Protein AF-A0A2C9KYF1-F1 (afdb_monomer)

Foldseek 3Di:
DVVVVVVLVVLVVVLVVLVVVLVVCVVVVVLVVSLVSLVVSLVSLVVCCVVPQQWDFDPDPPDPDRDIDGDPVSVVSVVVSVVSVVVSVVSVVVVCVVCVPPDDPDDDDPVVVVVVVVVVVVVVVVVVVD

pLDDT: mean 70.87, std 11.98, range [50.5, 87.69]

Radius of gyration: 28.46 Å; Cα contacts (8 Å, |Δi|>4): 69; chains: 1; bounding box: 78×22×81 Å

Secondary structure (DSSP, 8-state):
-HHHHHHHHHHHHHHHHHHHHHHHHHHTT-HHHHHHHHHHHHHHHHHHHHH---EEE-TT--SS---EEEPHHHHHHHHHHHHHHHHHHHHHHHHHHH--TTSPPPPPPHHHHHHHHHHHHHHHHHHH--

Structure (mmCIF, N/CA/C/O backbone):
data_AF-A0A2C9KYF1-F1
#
_entry.id   AF-A0A2C9KYF1-F1
#
loop_
_atom_site.group_PDB
_atom_site.id
_atom_site.type_symbol
_atom_site.label_atom_id
_atom_site.label_alt_id
_atom_site.label_comp_id
_atom_site.label_asym_id
_atom_site.label_entity_id
_atom_site.label_seq_id
_atom_site.pdbx_PDB_ins_code
_atom_site.Cartn_x
_atom_site.Cartn_y
_atom_site.Cartn_z
_atom_site.occupancy
_atom_site.B_iso_or_equiv
_atom_site.auth_seq_id
_atom_site.auth_comp_id
_atom_site.auth_asym_id
_atom_site.auth_atom_id
_atom_site.pdbx_PDB_model_num
ATOM 1 N N . MET A 1 1 ? 18.402 6.434 -19.091 1.00 60.03 1 MET A N 1
ATOM 2 C CA . MET A 1 1 ? 17.973 5.127 -18.537 1.00 60.03 1 MET A CA 1
ATOM 3 C C . MET A 1 1 ? 18.334 4.954 -17.061 1.00 60.03 1 MET A C 1
ATOM 5 O O . MET A 1 1 ? 17.435 4.657 -16.291 1.00 60.03 1 MET A O 1
ATOM 9 N N . GLN A 1 2 ? 19.579 5.200 -16.627 1.00 70.62 2 GLN A N 1
ATOM 10 C CA . GLN A 1 2 ? 19.991 4.986 -15.223 1.00 70.62 2 GLN A CA 1
ATOM 11 C C . GLN A 1 2 ? 19.178 5.783 -14.180 1.00 70.62 2 GLN A C 1
ATOM 13 O O . GLN A 1 2 ? 18.766 5.212 -13.177 1.00 70.62 2 GLN A O 1
ATOM 18 N N . ALA A 1 3 ? 18.862 7.058 -14.440 1.00 72.19 3 ALA A N 1
ATOM 19 C CA . ALA A 1 3 ? 18.068 7.881 -13.516 1.00 72.19 3 ALA A CA 1
ATOM 20 C C . ALA A 1 3 ? 16.662 7.310 -13.230 1.00 72.19 3 ALA A C 1
ATOM 22 O O . ALA A 1 3 ? 16.171 7.405 -12.109 1.00 72.19 3 ALA A O 1
ATOM 23 N N . LEU A 1 4 ? 16.037 6.669 -14.225 1.00 70.94 4 LEU A N 1
ATOM 24 C CA . LEU A 1 4 ? 14.700 6.083 -14.096 1.00 70.94 4 LEU A CA 1
ATOM 25 C C . LEU A 1 4 ? 14.722 4.803 -13.247 1.00 70.94 4 LEU A C 1
ATOM 27 O O . LEU A 1 4 ? 13.857 4.607 -12.398 1.00 70.94 4 LEU A O 1
ATOM 31 N N . VAL A 1 5 ? 15.755 3.975 -13.421 1.00 75.81 5 VAL A N 1
ATOM 32 C CA . VAL A 1 5 ? 15.964 2.757 -12.621 1.00 75.81 5 VAL A CA 1
ATOM 33 C C . VAL A 1 5 ? 16.233 3.103 -11.154 1.00 75.81 5 VAL A C 1
ATOM 35 O O . VAL A 1 5 ? 15.667 2.477 -10.261 1.00 75.81 5 VAL A O 1
ATOM 38 N N . ILE A 1 6 ? 17.045 4.135 -10.898 1.00 80.19 6 ILE A N 1
ATOM 39 C CA . ILE A 1 6 ? 17.339 4.605 -9.537 1.00 80.19 6 ILE A CA 1
ATOM 40 C C . ILE A 1 6 ? 16.068 5.138 -8.866 1.00 80.19 6 ILE A C 1
ATOM 42 O O . ILE A 1 6 ? 15.787 4.764 -7.731 1.00 80.19 6 ILE A O 1
ATOM 46 N N . ALA A 1 7 ? 15.270 5.954 -9.562 1.00 76.12 7 ALA A N 1
ATOM 47 C CA . ALA A 1 7 ? 14.017 6.479 -9.017 1.00 76.12 7 ALA A CA 1
ATOM 48 C C . ALA A 1 7 ? 13.042 5.357 -8.620 1.00 76.12 7 ALA A C 1
ATOM 50 O O . ALA A 1 7 ? 12.495 5.380 -7.518 1.00 76.12 7 ALA A O 1
ATOM 51 N N . MET A 1 8 ? 12.881 4.341 -9.473 1.00 77.19 8 MET A N 1
ATOM 52 C CA . MET A 1 8 ? 12.042 3.176 -9.178 1.00 77.19 8 MET A CA 1
ATOM 53 C C . MET A 1 8 ? 12.533 2.422 -7.931 1.00 77.19 8 MET A C 1
ATOM 55 O O . MET A 1 8 ? 11.730 2.107 -7.054 1.00 77.19 8 MET A O 1
ATOM 59 N N . LEU A 1 9 ? 13.844 2.185 -7.812 1.00 81.38 9 LEU A N 1
ATOM 60 C CA . LEU A 1 9 ? 14.449 1.535 -6.642 1.00 81.38 9 LEU A CA 1
ATOM 61 C C . LEU A 1 9 ? 14.249 2.335 -5.353 1.00 81.38 9 LEU A C 1
ATOM 63 O O . LEU A 1 9 ? 13.899 1.758 -4.326 1.00 81.38 9 LEU A O 1
ATOM 67 N N . VAL A 1 10 ? 14.440 3.656 -5.405 1.00 86.00 10 VAL A N 1
ATOM 68 C CA . VAL A 1 10 ? 14.252 4.548 -4.253 1.00 86.00 10 VAL A CA 1
ATOM 69 C C . VAL A 1 10 ? 12.800 4.523 -3.783 1.00 86.00 10 VAL A C 1
ATOM 71 O O . VAL A 1 10 ? 12.551 4.361 -2.591 1.00 86.00 10 VAL A O 1
ATOM 74 N N . ILE A 1 11 ? 11.837 4.612 -4.705 1.00 81.25 11 ILE A N 1
ATOM 75 C CA . ILE A 1 11 ? 10.410 4.537 -4.362 1.00 81.25 11 ILE A CA 1
ATOM 76 C C . ILE A 1 11 ? 10.079 3.180 -3.729 1.00 81.25 11 ILE A C 1
ATOM 78 O O . ILE A 1 11 ? 9.348 3.121 -2.740 1.00 81.25 11 ILE A O 1
ATOM 82 N N . LEU A 1 12 ? 10.648 2.093 -4.254 1.00 79.50 12 LEU A N 1
ATOM 83 C CA . LEU A 1 12 ? 10.423 0.744 -3.741 1.00 79.50 12 LEU A CA 1
ATOM 84 C C . LEU A 1 12 ? 11.004 0.570 -2.326 1.00 79.50 12 LEU A C 1
ATOM 86 O O . LEU A 1 12 ? 10.330 0.034 -1.448 1.00 79.50 12 LEU A O 1
ATOM 90 N N . LEU A 1 13 ? 12.198 1.110 -2.069 1.00 85.06 13 LEU A N 1
ATOM 91 C CA . LEU A 1 13 ? 12.826 1.163 -0.742 1.00 85.06 13 LEU A CA 1
ATOM 92 C C . LEU A 1 13 ? 12.000 1.965 0.266 1.00 85.06 13 LEU A C 1
ATOM 94 O O . LEU A 1 13 ? 11.773 1.504 1.385 1.00 85.06 13 LEU A O 1
ATOM 98 N N . ILE A 1 14 ? 11.517 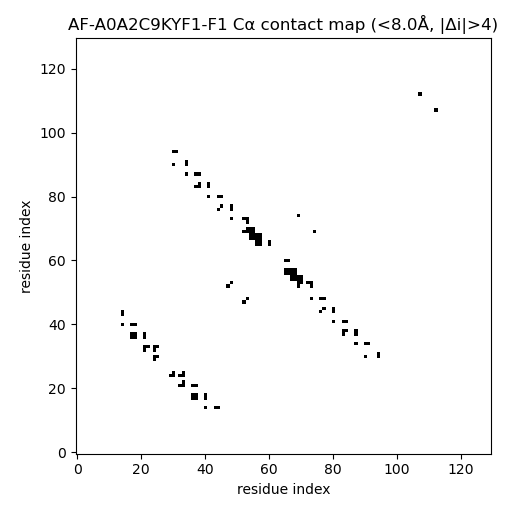3.142 -0.137 1.00 86.06 14 ILE A N 1
ATOM 99 C CA . ILE A 1 14 ? 10.637 3.972 0.693 1.00 86.06 14 ILE A CA 1
ATOM 100 C C . ILE A 1 14 ? 9.361 3.192 1.040 1.00 86.06 14 ILE A C 1
ATOM 102 O O . ILE A 1 14 ? 8.938 3.185 2.195 1.00 86.06 14 ILE A O 1
ATOM 106 N N . ASN A 1 15 ? 8.780 2.474 0.076 1.00 80.38 15 ASN A N 1
ATOM 107 C CA . ASN A 1 15 ? 7.565 1.690 0.292 1.00 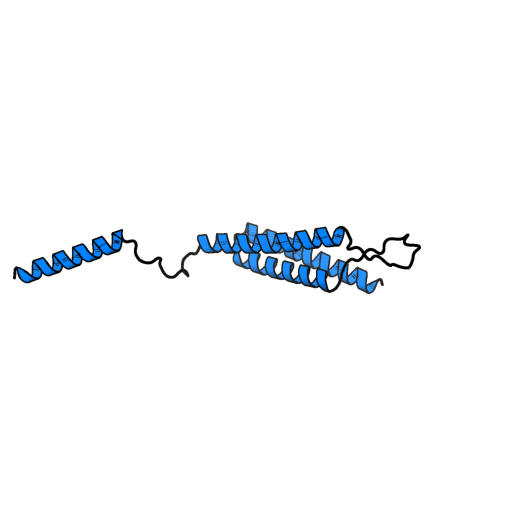80.38 15 ASN A CA 1
ATOM 108 C C . ASN A 1 15 ? 7.784 0.512 1.270 1.00 80.38 15 ASN A C 1
ATOM 110 O O . ASN A 1 15 ? 6.935 0.236 2.121 1.00 80.38 15 ASN A O 1
ATOM 114 N N . ILE A 1 16 ? 8.953 -0.139 1.218 1.00 82.31 16 ILE A N 1
ATOM 115 C CA . ILE A 1 16 ? 9.355 -1.165 2.198 1.00 82.31 16 ILE A CA 1
ATOM 116 C C . ILE A 1 16 ? 9.489 -0.556 3.601 1.00 82.31 16 ILE A C 1
ATOM 118 O O . ILE A 1 16 ? 8.955 -1.109 4.562 1.00 82.31 16 ILE A O 1
ATOM 122 N N . LEU A 1 17 ? 10.150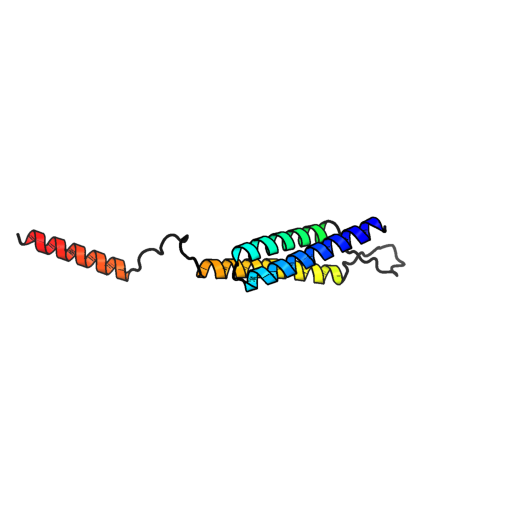 0.599 3.723 1.00 86.69 17 LEU A N 1
ATOM 123 C CA . LEU A 1 17 ? 10.289 1.324 4.992 1.00 86.69 17 LEU A CA 1
ATOM 124 C C . LEU A 1 17 ? 8.925 1.650 5.613 1.00 86.69 17 LEU A C 1
ATOM 126 O O . LEU A 1 17 ? 8.705 1.361 6.789 1.00 86.69 17 LEU A O 1
ATOM 130 N N . PHE A 1 18 ? 7.984 2.175 4.822 1.00 82.06 18 PHE A N 1
ATOM 131 C CA . PHE A 1 18 ? 6.619 2.439 5.287 1.00 82.06 18 PHE A CA 1
ATOM 132 C C . PHE A 1 18 ? 5.904 1.171 5.762 1.00 82.06 18 PHE A C 1
ATOM 134 O O . PHE A 1 18 ? 5.231 1.209 6.792 1.00 82.06 18 PHE A O 1
ATOM 141 N N . ASN A 1 19 ? 6.082 0.043 5.069 1.00 79.62 19 ASN A N 1
ATOM 142 C CA . ASN A 1 19 ? 5.503 -1.236 5.485 1.00 79.62 19 ASN A CA 1
ATOM 143 C C . ASN A 1 19 ? 6.060 -1.732 6.825 1.00 79.62 19 ASN A C 1
ATOM 145 O O . ASN A 1 19 ? 5.287 -2.176 7.673 1.00 79.62 19 ASN A O 1
ATOM 149 N N . ILE A 1 20 ? 7.373 -1.618 7.046 1.00 84.06 20 ILE A N 1
ATOM 150 C CA . ILE A 1 20 ? 8.009 -2.000 8.317 1.00 84.06 20 ILE A CA 1
ATOM 151 C C . ILE A 1 20 ? 7.492 -1.116 9.459 1.00 84.06 20 ILE A C 1
ATOM 153 O O . ILE A 1 20 ? 7.112 -1.623 10.515 1.00 84.06 20 ILE A O 1
ATOM 157 N N . ILE A 1 21 ? 7.421 0.201 9.239 1.00 86.75 21 ILE A N 1
ATOM 158 C CA . ILE A 1 21 ? 6.897 1.147 10.233 1.00 86.75 21 ILE A CA 1
ATOM 159 C C . ILE A 1 21 ? 5.426 0.835 10.537 1.00 86.75 21 ILE A C 1
ATOM 161 O O . ILE A 1 21 ? 5.026 0.796 11.699 1.00 86.75 21 ILE A O 1
ATOM 165 N N . ALA A 1 22 ? 4.615 0.549 9.519 1.00 78.06 22 ALA A N 1
ATOM 166 C CA . ALA A 1 22 ? 3.227 0.159 9.723 1.00 78.06 22 ALA A CA 1
ATOM 167 C C . ALA A 1 22 ? 3.115 -1.148 10.535 1.00 78.06 22 ALA A C 1
ATOM 169 O O . ALA A 1 22 ? 2.369 -1.199 11.515 1.00 78.06 22 ALA A O 1
ATOM 170 N N . ALA A 1 23 ? 3.910 -2.172 10.215 1.00 76.56 23 ALA A N 1
ATOM 171 C CA . ALA A 1 23 ? 3.960 -3.421 10.981 1.00 76.56 23 ALA A CA 1
ATOM 172 C C . ALA A 1 23 ? 4.380 -3.209 12.452 1.00 76.56 23 ALA A C 1
ATOM 174 O O . ALA A 1 23 ? 3.952 -3.929 13.355 1.00 76.56 23 ALA A O 1
ATOM 175 N N . PHE A 1 24 ? 5.172 -2.180 12.739 1.00 82.88 24 PHE A N 1
ATOM 176 C CA . PHE A 1 24 ? 5.469 -1.795 14.115 1.00 82.88 24 PHE A CA 1
ATOM 177 C C . PHE A 1 24 ? 4.240 -1.198 14.827 1.00 82.88 24 PHE A C 1
ATOM 179 O O . PHE A 1 24 ? 3.893 -1.614 15.935 1.00 82.88 24 PHE A O 1
ATOM 186 N N . PHE A 1 25 ? 3.504 -0.293 14.174 1.00 80.06 25 PHE A N 1
ATOM 187 C CA . PHE A 1 25 ? 2.299 0.319 14.751 1.00 80.06 25 PHE A CA 1
ATOM 188 C C . PHE A 1 25 ? 1.138 -0.662 14.964 1.00 80.06 25 PHE A C 1
ATOM 190 O O . PHE A 1 25 ? 0.387 -0.503 15.934 1.00 80.06 25 PHE A O 1
ATOM 197 N N . ILE A 1 26 ? 0.995 -1.695 14.120 1.00 76.94 26 ILE A N 1
ATOM 198 C CA . ILE A 1 26 ? -0.018 -2.740 14.349 1.00 76.94 26 ILE A CA 1
ATOM 199 C C . ILE A 1 26 ? 0.293 -3.543 15.619 1.00 76.94 26 ILE A C 1
ATOM 201 O O . ILE A 1 26 ? -0.616 -3.850 16.390 1.00 76.94 26 ILE A O 1
ATOM 205 N N . SER A 1 27 ? 1.581 -3.771 15.902 1.00 74.69 27 SER A N 1
ATOM 206 C CA . SER A 1 27 ? 2.052 -4.468 17.106 1.00 74.69 27 SER A CA 1
ATOM 207 C C . SER A 1 27 ? 1.756 -3.665 18.376 1.00 74.69 27 SER A C 1
ATOM 209 O O . SER A 1 27 ? 1.397 -4.227 19.408 1.00 74.69 27 SER A O 1
ATOM 211 N N . MET A 1 28 ? 1.798 -2.333 18.279 1.00 80.06 28 MET A N 1
ATOM 212 C CA . MET A 1 28 ? 1.412 -1.412 19.354 1.00 80.06 28 MET A CA 1
ATOM 213 C C . MET A 1 28 ? -0.104 -1.183 19.477 1.00 80.06 28 MET A C 1
ATOM 215 O O . MET A 1 28 ? -0.541 -0.396 20.312 1.00 80.06 28 MET A O 1
ATOM 219 N N . ARG A 1 29 ? -0.927 -1.863 18.665 1.00 77.56 29 ARG A N 1
ATOM 220 C CA . ARG A 1 29 ? -2.396 -1.718 18.626 1.00 77.56 29 ARG A CA 1
ATOM 221 C C . ARG A 1 29 ? -2.886 -0.308 18.258 1.00 77.56 29 ARG A C 1
ATOM 223 O O . ARG A 1 29 ? -4.061 -0.001 18.463 1.00 77.56 29 ARG A O 1
ATOM 230 N N . TYR A 1 30 ? -2.047 0.524 17.639 1.00 80.00 30 TYR A N 1
ATOM 231 C CA . TYR A 1 30 ? -2.453 1.816 17.075 1.00 80.00 30 TYR A CA 1
ATOM 232 C C . TYR A 1 30 ? -3.061 1.626 15.679 1.00 80.00 30 TYR A C 1
ATOM 234 O O . TYR A 1 30 ? -2.527 2.080 14.667 1.00 80.00 30 TYR A O 1
ATOM 242 N N . THR A 1 31 ? -4.210 0.951 15.618 1.00 73.50 31 THR A N 1
ATOM 243 C CA . THR A 1 31 ? -4.881 0.551 14.365 1.00 73.50 31 THR A CA 1
ATOM 244 C C . THR A 1 31 ? -5.226 1.721 13.443 1.00 73.50 31 THR A C 1
ATOM 246 O O . THR A 1 31 ? -5.200 1.561 12.227 1.00 73.50 31 THR A O 1
ATOM 249 N N . ARG A 1 32 ? -5.496 2.915 13.991 1.00 75.06 32 ARG A N 1
ATOM 250 C CA . ARG A 1 32 ? -5.744 4.133 13.193 1.00 75.06 32 ARG A CA 1
ATOM 251 C C . ARG A 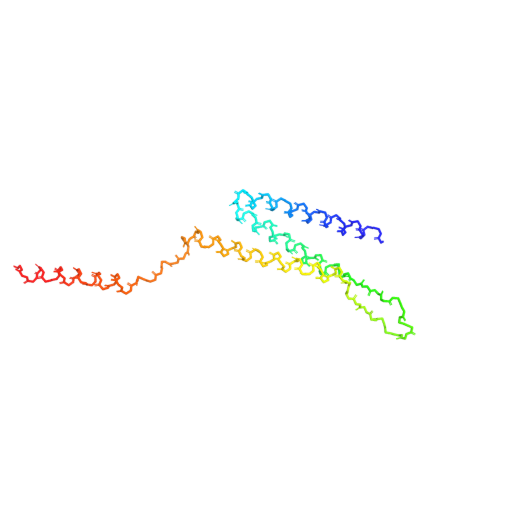1 32 ? -4.486 4.615 12.469 1.00 75.06 32 ARG A C 1
ATOM 253 O O . ARG A 1 32 ? -4.541 4.904 11.281 1.00 75.06 32 ARG A O 1
ATOM 260 N N . VAL A 1 33 ? -3.358 4.672 13.180 1.00 78.38 33 VAL A N 1
ATOM 261 C CA . VAL A 1 33 ? -2.068 5.103 12.617 1.00 78.38 33 VAL A CA 1
ATOM 262 C C . VAL A 1 33 ? -1.585 4.088 11.584 1.00 78.38 33 VAL A C 1
ATOM 264 O O . VAL A 1 33 ? -1.158 4.475 10.501 1.00 78.38 33 VAL A O 1
ATOM 267 N N . PHE A 1 34 ? -1.753 2.795 11.880 1.00 80.00 34 PHE A N 1
ATOM 268 C CA . PHE A 1 34 ? -1.519 1.718 10.923 1.00 80.00 34 PHE A CA 1
ATOM 269 C C . PHE A 1 34 ? -2.320 1.917 9.631 1.00 80.00 34 PHE A C 1
ATOM 271 O O . PHE A 1 34 ? -1.724 1.967 8.561 1.00 80.00 34 PHE A O 1
ATOM 278 N N . ALA A 1 35 ? -3.645 2.090 9.726 1.00 76.94 35 ALA A N 1
ATOM 279 C CA . ALA A 1 35 ? -4.511 2.225 8.555 1.00 76.94 35 ALA A CA 1
ATOM 280 C C . ALA A 1 35 ? -4.140 3.434 7.678 1.00 76.94 35 ALA A C 1
ATOM 282 O O . ALA A 1 35 ? -4.140 3.319 6.455 1.00 76.94 35 ALA A O 1
ATOM 283 N N . ILE A 1 36 ? -3.769 4.567 8.289 1.00 81.75 36 ILE A N 1
ATOM 284 C CA . ILE A 1 36 ? -3.326 5.763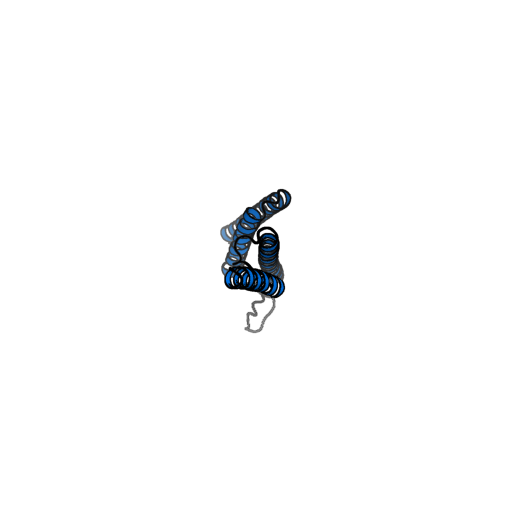 7.556 1.00 81.75 36 ILE A CA 1
ATOM 285 C C . ILE A 1 36 ? -2.008 5.492 6.823 1.00 81.75 36 ILE A C 1
ATOM 287 O O . ILE A 1 36 ? -1.914 5.745 5.624 1.00 81.75 36 ILE A O 1
ATOM 291 N N . LEU A 1 37 ? -1.001 4.946 7.513 1.00 82.00 37 LEU A N 1
ATOM 292 C CA . LEU A 1 37 ? 0.307 4.656 6.913 1.00 82.00 37 LEU A CA 1
ATOM 293 C C . LEU A 1 37 ? 0.204 3.622 5.783 1.00 82.00 37 LEU A C 1
ATOM 295 O O . LEU A 1 37 ? 0.804 3.804 4.724 1.00 82.00 37 LEU A O 1
ATOM 299 N N . TYR A 1 38 ? -0.596 2.572 5.982 1.00 81.81 38 TYR A N 1
ATOM 300 C CA . TYR A 1 38 ? -0.851 1.558 4.958 1.00 81.81 38 TYR A CA 1
ATOM 301 C C . TYR A 1 38 ? -1.640 2.128 3.774 1.00 81.81 38 TYR A C 1
ATOM 303 O O . TYR A 1 38 ? -1.345 1.799 2.629 1.00 81.81 38 TYR A O 1
ATOM 311 N N . GLY A 1 39 ? -2.592 3.033 4.026 1.00 81.75 39 GLY A N 1
ATOM 312 C CA . GLY A 1 39 ? -3.327 3.743 2.977 1.00 81.75 39 GLY A CA 1
ATOM 313 C C . GLY A 1 39 ? -2.416 4.593 2.098 1.00 81.75 39 GLY A C 1
ATOM 314 O O . GLY A 1 39 ? -2.487 4.507 0.873 1.00 81.75 39 GLY A O 1
ATOM 315 N N . VAL A 1 40 ? -1.501 5.351 2.707 1.00 85.50 40 VAL A N 1
ATOM 316 C CA . VAL A 1 40 ? -0.503 6.142 1.969 1.00 85.50 40 VAL A CA 1
ATOM 317 C C . VAL A 1 40 ? 0.421 5.236 1.144 1.00 85.50 40 VAL A C 1
ATOM 319 O O . VAL A 1 40 ? 0.666 5.520 -0.028 1.00 85.50 40 VAL A O 1
ATOM 322 N N . SER A 1 41 ? 0.883 4.116 1.712 1.00 82.69 41 SER A N 1
ATOM 323 C CA . SER A 1 41 ? 1.697 3.111 1.006 1.00 82.69 41 SER A CA 1
ATOM 324 C C . SER A 1 41 ? 0.955 2.488 -0.188 1.00 82.69 41 SER A C 1
ATOM 326 O O . SER A 1 41 ? 1.526 2.381 -1.278 1.00 82.69 41 SER A O 1
ATOM 328 N N . GLY A 1 42 ? -0.332 2.164 -0.026 1.00 84.50 42 GLY A N 1
ATOM 329 C CA . GLY A 1 42 ? -1.189 1.655 -1.099 1.00 84.50 42 GLY A CA 1
ATOM 330 C C . GLY A 1 42 ? -1.373 2.662 -2.237 1.00 84.50 42 GLY A C 1
ATOM 331 O O . GLY A 1 42 ? -1.195 2.307 -3.402 1.00 84.50 42 GLY A O 1
ATOM 332 N N . ILE A 1 43 ? -1.643 3.934 -1.916 1.00 87.25 43 ILE A N 1
ATOM 333 C CA . ILE A 1 43 ? -1.760 5.016 -2.911 1.00 87.25 43 ILE A CA 1
ATOM 334 C C . ILE A 1 43 ? -0.443 5.189 -3.676 1.00 87.25 43 ILE A C 1
ATOM 336 O O . ILE A 1 43 ? -0.454 5.250 -4.904 1.00 87.25 43 ILE A O 1
ATOM 340 N N . LEU A 1 44 ? 0.696 5.204 -2.977 1.00 85.56 44 LEU A N 1
ATOM 341 C CA . LEU A 1 44 ? 2.013 5.245 -3.618 1.00 85.56 44 LEU A CA 1
ATOM 342 C C . LEU A 1 44 ? 2.232 4.042 -4.546 1.00 85.56 44 LEU A C 1
ATOM 344 O O . LEU A 1 44 ? 2.748 4.209 -5.649 1.00 85.56 44 LEU A O 1
ATOM 348 N N . GLY A 1 45 ? 1.796 2.845 -4.144 1.00 83.56 45 GLY A N 1
ATOM 349 C CA . GLY A 1 45 ? 1.825 1.652 -4.991 1.00 83.56 45 GLY A CA 1
ATOM 350 C C . GLY A 1 45 ? 1.008 1.811 -6.279 1.00 83.56 45 GLY A C 1
ATOM 351 O O . GLY A 1 45 ? 1.497 1.488 -7.361 1.00 83.56 45 GLY A O 1
ATOM 352 N N . VAL A 1 46 ? -0.195 2.385 -6.197 1.00 86.25 46 VAL A N 1
ATOM 353 C CA . VAL A 1 46 ? -1.021 2.696 -7.380 1.00 86.25 46 VAL A CA 1
ATOM 354 C C . VAL A 1 46 ? -0.332 3.713 -8.290 1.00 86.25 46 VAL A C 1
ATOM 356 O O . VAL A 1 46 ? -0.295 3.525 -9.505 1.00 86.25 46 VAL A O 1
ATOM 359 N N . VAL A 1 47 ? 0.267 4.762 -7.723 1.00 85.31 47 VAL A N 1
ATOM 360 C CA . VAL A 1 47 ? 1.016 5.766 -8.495 1.00 85.31 47 VAL A CA 1
ATOM 361 C C . VAL A 1 47 ? 2.170 5.112 -9.262 1.00 85.31 47 VAL A C 1
ATOM 363 O O . VAL A 1 47 ? 2.355 5.396 -10.445 1.00 85.31 47 VAL A O 1
ATOM 366 N N . VAL A 1 48 ? 2.898 4.182 -8.635 1.00 81.25 48 VAL A N 1
ATOM 367 C CA . VAL A 1 48 ? 3.962 3.418 -9.305 1.00 81.25 48 VAL A CA 1
ATOM 368 C C . VAL A 1 48 ? 3.409 2.568 -10.451 1.00 81.25 48 VAL A C 1
ATOM 370 O O . VAL A 1 48 ? 3.994 2.580 -11.530 1.00 81.25 48 VAL A O 1
ATOM 373 N N . LEU A 1 49 ? 2.272 1.888 -10.260 1.00 80.50 49 LEU A N 1
ATOM 374 C CA . LEU A 1 49 ? 1.627 1.086 -11.311 1.00 80.50 49 LEU A CA 1
ATOM 375 C C . LEU A 1 49 ? 1.228 1.917 -12.539 1.00 80.50 49 LEU A C 1
ATOM 377 O O . LEU A 1 49 ? 1.324 1.422 -13.662 1.00 80.50 49 LEU A O 1
ATOM 381 N N . ILE A 1 50 ? 0.774 3.156 -12.326 1.00 81.38 50 ILE A N 1
ATOM 382 C CA . ILE A 1 50 ? 0.323 4.053 -13.398 1.00 81.38 50 ILE A CA 1
ATOM 383 C C . ILE A 1 50 ? 1.514 4.686 -14.126 1.00 81.38 50 ILE A C 1
ATOM 385 O O . ILE A 1 50 ? 1.535 4.713 -15.356 1.00 81.38 50 ILE A O 1
ATOM 389 N N . ILE A 1 51 ? 2.498 5.202 -13.383 1.00 76.69 51 ILE A N 1
ATOM 390 C CA . ILE A 1 51 ? 3.636 5.941 -13.956 1.00 76.69 51 ILE A CA 1
ATOM 391 C C . ILE A 1 51 ? 4.656 4.992 -14.592 1.00 76.69 51 ILE A C 1
ATOM 393 O O . ILE A 1 51 ? 5.245 5.320 -15.622 1.00 76.69 51 ILE A O 1
ATOM 397 N N . PHE A 1 52 ? 4.856 3.813 -14.002 1.00 71.94 52 PHE A N 1
ATOM 398 C CA . PHE A 1 52 ? 5.842 2.832 -14.446 1.00 71.94 52 PHE A CA 1
ATOM 399 C C . PHE A 1 52 ? 5.153 1.528 -14.856 1.00 71.94 52 PHE A C 1
ATOM 401 O O . PHE A 1 52 ? 5.286 0.513 -14.165 1.00 71.94 52 PHE A O 1
ATOM 408 N N . PRO A 1 53 ? 4.423 1.507 -15.988 1.00 65.50 53 PRO A N 1
ATOM 409 C CA . PRO A 1 53 ? 3.915 0.256 -16.520 1.00 65.50 53 PRO A CA 1
ATOM 410 C C . PRO A 1 53 ? 5.118 -0.619 -16.891 1.00 65.50 53 PRO A C 1
ATOM 412 O O . PRO A 1 53 ? 5.835 -0.335 -17.853 1.00 65.50 53 PRO A O 1
ATOM 415 N N . ILE A 1 54 ? 5.367 -1.668 -16.101 1.00 64.75 54 ILE A N 1
ATOM 416 C CA . ILE A 1 54 ? 6.460 -2.618 -16.332 1.00 64.75 54 ILE A CA 1
ATOM 417 C C . ILE A 1 54 ? 6.073 -3.492 -17.529 1.00 64.75 54 ILE A C 1
ATOM 419 O O . ILE A 1 54 ? 5.541 -4.597 -17.377 1.00 64.75 54 ILE A O 1
ATOM 423 N N . LYS A 1 55 ? 6.298 -2.961 -18.729 1.00 62.09 55 LYS A N 1
ATOM 424 C CA . LYS A 1 55 ? 6.085 -3.655 -19.996 1.00 62.09 55 LYS A CA 1
ATOM 425 C C . LYS A 1 55 ? 7.311 -4.499 -20.313 1.00 62.09 55 LYS A C 1
ATOM 427 O O . LYS A 1 55 ? 8.441 -4.034 -20.177 1.00 62.09 55 LYS A O 1
ATOM 432 N N . VAL A 1 56 ? 7.077 -5.733 -20.738 1.00 56.66 56 VAL A N 1
ATOM 433 C CA . VAL A 1 56 ? 8.108 -6.595 -21.311 1.00 56.66 56 VAL A CA 1
ATOM 434 C C . VAL A 1 56 ? 7.847 -6.647 -22.803 1.00 56.66 56 VAL A C 1
ATOM 436 O O . VAL A 1 56 ? 6.768 -7.042 -23.250 1.00 56.66 56 VAL A O 1
ATOM 439 N N . GLU A 1 57 ? 8.833 -6.215 -23.573 1.00 58.94 57 GLU A N 1
ATOM 440 C CA . GLU A 1 57 ? 8.873 -6.500 -24.999 1.00 58.94 57 GLU A CA 1
ATOM 441 C C . GLU A 1 57 ? 9.324 -7.950 -25.153 1.00 58.94 57 GLU A C 1
ATOM 443 O O . GLU A 1 57 ? 10.335 -8.348 -24.577 1.00 58.94 57 GLU A O 1
ATOM 448 N N . VAL A 1 58 ? 8.547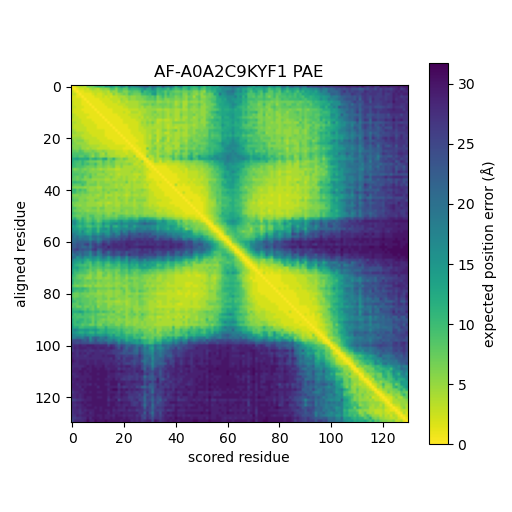 -8.763 -25.867 1.00 58.25 58 VAL A N 1
ATOM 449 C CA . VAL A 1 58 ? 8.907 -10.161 -26.112 1.00 58.25 58 VAL A CA 1
ATOM 450 C C . VAL A 1 58 ? 9.940 -10.180 -27.243 1.00 58.25 58 VAL A C 1
ATOM 452 O O . VAL A 1 58 ? 9.588 -9.839 -28.376 1.00 58.25 58 VAL A O 1
ATOM 455 N N . PRO A 1 59 ? 11.208 -10.553 -26.988 1.00 51.00 59 PRO A N 1
ATOM 456 C CA . PRO A 1 59 ? 12.195 -10.656 -28.052 1.00 51.00 59 PRO A CA 1
ATOM 457 C C . PRO A 1 59 ? 11.833 -11.853 -28.940 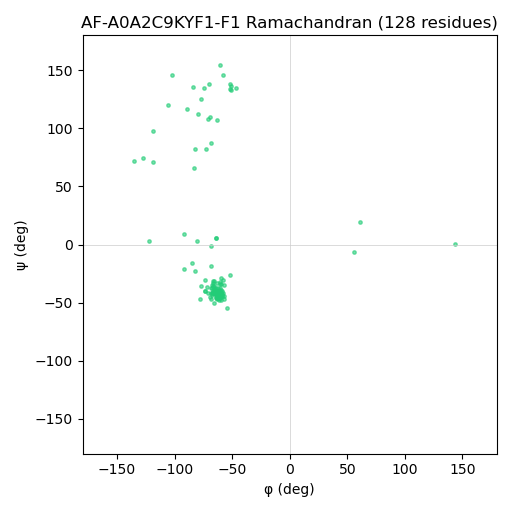1.00 51.00 59 PRO A C 1
ATOM 459 O O . PRO A 1 59 ? 11.932 -12.998 -28.506 1.00 51.00 59 PRO A O 1
ATOM 462 N N . GLY A 1 60 ? 11.384 -11.597 -30.174 1.00 57.41 60 GLY A N 1
ATOM 463 C CA . GLY A 1 60 ? 11.138 -12.660 -31.158 1.00 57.41 60 GLY A CA 1
ATOM 464 C C . GLY A 1 60 ? 9.940 -12.500 -32.098 1.00 57.41 60 GLY A C 1
ATOM 465 O O . GLY A 1 60 ? 9.748 -13.373 -32.939 1.00 57.41 60 GLY A O 1
ATOM 466 N N . THR A 1 61 ? 9.139 -11.429 -32.033 1.00 54.56 61 THR A N 1
ATOM 467 C CA . THR A 1 61 ? 8.066 -11.222 -33.027 1.00 54.56 61 THR A CA 1
ATOM 468 C C . THR A 1 61 ? 8.610 -10.590 -34.312 1.00 54.56 61 THR A C 1
ATOM 470 O O . THR A 1 61 ? 8.514 -9.393 -34.558 1.00 54.56 61 THR A O 1
ATOM 473 N N . THR A 1 62 ? 9.163 -11.432 -35.183 1.00 51.88 62 THR A N 1
ATOM 474 C CA . THR A 1 62 ? 9.642 -11.125 -36.547 1.00 51.88 62 THR A CA 1
ATOM 475 C C . THR A 1 62 ? 8.548 -10.688 -37.535 1.00 51.88 62 THR A C 1
ATOM 477 O O . THR A 1 62 ? 8.832 -10.465 -38.708 1.00 51.88 62 THR A O 1
ATOM 480 N N . PHE A 1 63 ? 7.303 -10.513 -37.088 1.00 53.56 63 PHE A N 1
ATOM 481 C CA . PHE A 1 63 ? 6.163 -10.171 -37.935 1.00 53.56 63 PHE A CA 1
ATOM 482 C C . PHE A 1 63 ? 5.423 -8.950 -37.396 1.00 53.56 63 PHE A C 1
ATOM 484 O O . PHE A 1 63 ? 4.368 -9.122 -36.810 1.00 53.56 63 PHE A O 1
ATOM 491 N N . GLY A 1 64 ? 5.973 -7.739 -37.554 1.00 53.38 64 GLY A N 1
ATOM 492 C CA . GLY A 1 64 ? 5.248 -6.446 -37.583 1.00 53.38 64 GLY A CA 1
ATOM 493 C C . GLY A 1 64 ? 4.335 -6.037 -36.409 1.00 53.38 64 GLY A C 1
ATOM 494 O O . GLY A 1 64 ? 3.865 -4.904 -36.379 1.00 53.38 64 GLY A O 1
ATOM 495 N N . TYR A 1 65 ? 4.096 -6.908 -35.434 1.00 51.78 65 TYR A N 1
ATOM 496 C CA . TYR A 1 65 ? 3.210 -6.727 -34.299 1.00 51.78 65 TYR A CA 1
ATOM 497 C C . TYR A 1 65 ? 4.068 -6.825 -33.038 1.00 51.78 65 TYR A C 1
ATOM 499 O O . TYR A 1 65 ? 4.406 -7.907 -32.553 1.00 51.78 65 TYR A O 1
ATOM 507 N N . LEU A 1 66 ? 4.455 -5.664 -32.514 1.00 55.09 66 LEU A N 1
ATOM 508 C CA . LEU A 1 66 ? 5.011 -5.526 -31.170 1.00 55.09 66 LEU A CA 1
ATOM 509 C C . LEU A 1 66 ? 3.892 -5.819 -30.161 1.00 55.09 66 LEU A C 1
ATOM 511 O O . LEU A 1 66 ? 3.173 -4.923 -29.720 1.00 55.09 66 LEU A O 1
ATOM 515 N N . GLN A 1 67 ? 3.706 -7.093 -29.814 1.00 57.28 67 GLN A N 1
ATOM 516 C CA . GLN A 1 67 ? 2.894 -7.458 -28.659 1.00 57.28 67 GLN A CA 1
ATOM 517 C C . GLN A 1 67 ? 3.654 -7.066 -27.389 1.00 57.28 67 GLN A C 1
ATOM 519 O O . GLN A 1 67 ? 4.655 -7.681 -27.024 1.00 57.28 67 GLN A O 1
ATOM 524 N N . THR A 1 68 ? 3.172 -6.024 -26.716 1.00 61.06 68 THR A N 1
ATOM 525 C CA . THR A 1 68 ? 3.652 -5.640 -25.388 1.00 61.06 68 THR A CA 1
ATOM 526 C C . THR A 1 68 ? 2.830 -6.380 -24.342 1.00 61.06 68 THR A C 1
ATOM 528 O O . THR A 1 68 ? 1.619 -6.189 -24.243 1.00 61.06 68 THR A O 1
ATOM 531 N N . TRP A 1 69 ? 3.487 -7.236 -23.562 1.00 68.62 69 TRP A N 1
ATOM 532 C CA . TRP A 1 69 ? 2.865 -7.937 -22.441 1.00 68.62 69 TRP A CA 1
ATOM 533 C C . TRP A 1 69 ? 3.280 -7.260 -21.133 1.00 68.62 69 TRP A C 1
ATOM 535 O O . TRP A 1 69 ? 4.395 -6.745 -21.004 1.00 68.62 69 TRP A O 1
ATOM 545 N N . MET A 1 70 ? 2.387 -7.240 -20.145 1.00 72.12 70 MET A N 1
ATOM 546 C CA . MET A 1 70 ? 2.768 -6.812 -18.798 1.00 72.12 70 MET A CA 1
ATOM 547 C C . MET A 1 70 ? 3.675 -7.871 -18.171 1.00 72.12 70 MET A C 1
ATOM 549 O O . MET A 1 70 ? 3.425 -9.070 -18.307 1.00 72.12 70 MET A O 1
ATOM 553 N N . SER A 1 71 ? 4.736 -7.435 -17.490 1.00 77.19 71 SER A N 1
ATOM 554 C CA . SER A 1 71 ? 5.640 -8.356 -16.792 1.00 77.19 71 SER A CA 1
ATOM 555 C C . SER A 1 71 ? 4.908 -9.153 -15.710 1.00 77.19 71 SER A C 1
ATOM 557 O O . SER A 1 71 ? 3.950 -8.674 -15.108 1.00 77.19 71 SER A O 1
ATOM 559 N N . ASN A 1 72 ? 5.422 -10.334 -15.363 1.00 75.44 72 ASN A N 1
ATOM 560 C CA . ASN A 1 72 ? 4.929 -11.062 -14.190 1.00 75.44 72 ASN A CA 1
ATOM 561 C C . ASN A 1 72 ? 5.054 -10.215 -12.901 1.00 75.44 72 ASN A C 1
ATOM 563 O O . ASN A 1 72 ? 4.169 -10.212 -12.050 1.00 75.44 72 ASN A O 1
ATOM 567 N N . GLY A 1 73 ? 6.116 -9.403 -12.801 1.00 74.38 73 GLY A N 1
ATOM 568 C CA . GLY A 1 73 ? 6.314 -8.464 -11.693 1.00 74.38 73 GLY A CA 1
ATOM 569 C C . GLY A 1 73 ? 5.204 -7.416 -11.566 1.00 74.38 73 GLY A C 1
ATOM 570 O O . GLY A 1 73 ? 4.836 -7.066 -10.448 1.00 74.38 73 GLY A O 1
ATOM 571 N N . TYR A 1 74 ? 4.623 -6.967 -12.684 1.00 79.75 74 TYR A N 1
ATOM 572 C CA . TYR A 1 74 ? 3.482 -6.049 -12.689 1.00 79.75 74 TYR A CA 1
ATOM 573 C C . TYR A 1 74 ? 2.261 -6.671 -12.001 1.00 79.75 74 TYR A C 1
ATOM 575 O O . TYR A 1 74 ? 1.673 -6.046 -11.121 1.00 79.75 74 TYR A O 1
ATOM 583 N N . TYR A 1 75 ? 1.915 -7.916 -12.344 1.00 81.81 75 TYR A N 1
ATOM 584 C CA . TYR A 1 75 ? 0.769 -8.608 -11.747 1.00 81.81 75 TYR A CA 1
ATOM 585 C C . TYR A 1 75 ? 0.982 -8.908 -10.261 1.00 81.81 75 TYR A C 1
ATOM 587 O O . TYR A 1 75 ? 0.077 -8.680 -9.460 1.00 81.81 75 TYR A O 1
ATOM 595 N N . THR A 1 76 ? 2.184 -9.344 -9.870 1.00 80.62 76 THR A N 1
ATOM 596 C CA . THR A 1 76 ? 2.530 -9.548 -8.454 1.00 80.62 76 THR A CA 1
ATOM 597 C C . THR A 1 76 ? 2.411 -8.249 -7.660 1.00 80.62 76 THR A C 1
ATOM 599 O O . THR A 1 76 ? 1.842 -8.233 -6.569 1.00 80.62 76 THR A O 1
ATOM 602 N N . PHE A 1 77 ? 2.906 -7.140 -8.215 1.00 82.06 77 PHE A N 1
ATOM 603 C CA . PHE A 1 77 ? 2.833 -5.836 -7.563 1.00 82.06 77 PHE A CA 1
ATOM 604 C C . PHE A 1 77 ? 1.390 -5.322 -7.470 1.00 82.06 77 PHE A C 1
ATOM 606 O O . PHE A 1 77 ? 0.970 -4.854 -6.415 1.00 82.06 77 PHE A O 1
ATOM 613 N N . MET A 1 78 ? 0.595 -5.494 -8.529 1.00 84.50 78 MET A N 1
ATOM 614 C CA . MET A 1 78 ? -0.838 -5.193 -8.524 1.00 84.50 78 MET A CA 1
ATOM 615 C C . MET A 1 78 ? -1.589 -6.007 -7.458 1.00 84.50 78 MET A C 1
ATOM 617 O O . MET A 1 78 ? -2.385 -5.444 -6.705 1.00 84.50 78 MET A O 1
ATOM 621 N N . GLY A 1 79 ? -1.299 -7.306 -7.340 1.00 85.56 79 GLY A N 1
ATOM 622 C CA . GLY A 1 79 ? -1.862 -8.166 -6.298 1.00 85.56 79 GLY A CA 1
ATOM 623 C C . GLY A 1 79 ? -1.497 -7.700 -4.886 1.00 85.56 79 GLY A C 1
ATOM 624 O O . GLY A 1 79 ? -2.364 -7.647 -4.015 1.00 85.56 79 GLY A O 1
ATOM 625 N N . ALA A 1 80 ? -0.246 -7.285 -4.666 1.00 83.44 80 ALA A N 1
ATOM 626 C CA . ALA A 1 80 ? 0.197 -6.743 -3.382 1.00 83.44 80 ALA A CA 1
ATOM 627 C C . ALA A 1 80 ? -0.548 -5.450 -3.011 1.00 83.44 80 ALA A C 1
ATOM 629 O O . ALA A 1 80 ? -1.023 -5.319 -1.884 1.00 83.44 80 ALA A O 1
ATOM 630 N N . VAL A 1 81 ? -0.717 -4.524 -3.961 1.00 85.56 81 VAL A N 1
ATOM 631 C CA . VAL A 1 81 ? -1.495 -3.291 -3.753 1.00 85.56 81 VAL A CA 1
ATOM 632 C C . VAL A 1 81 ? -2.947 -3.617 -3.389 1.00 85.56 81 VAL A C 1
ATOM 634 O O . VAL A 1 81 ? -3.490 -3.049 -2.442 1.00 85.56 81 VAL A O 1
ATOM 637 N N . PHE A 1 82 ? -3.567 -4.578 -4.077 1.00 87.69 82 PHE A N 1
ATOM 638 C CA . PHE A 1 82 ? -4.942 -4.997 -3.790 1.00 87.69 82 PHE A CA 1
ATOM 639 C C . PHE A 1 82 ? -5.089 -5.632 -2.396 1.00 87.69 82 PHE A C 1
ATOM 641 O O . PHE A 1 82 ? -6.035 -5.336 -1.657 1.00 87.69 82 PHE A O 1
ATOM 648 N N . LEU A 1 83 ? -4.119 -6.459 -1.997 1.00 84.88 83 LEU A N 1
ATOM 649 C CA . LEU A 1 83 ? -4.049 -7.032 -0.654 1.00 84.88 83 LEU A CA 1
ATOM 650 C C . LEU A 1 83 ? -3.951 -5.931 0.415 1.00 84.88 83 LEU A C 1
ATOM 652 O O . LEU A 1 83 ? -4.639 -6.013 1.432 1.00 84.88 83 LEU A O 1
ATOM 656 N N . MET A 1 84 ? -3.156 -4.879 0.178 1.00 81.12 84 MET A N 1
ATOM 657 C CA . MET A 1 84 ? -3.045 -3.750 1.111 1.00 81.12 84 MET A CA 1
ATOM 658 C C . MET A 1 84 ? -4.382 -3.034 1.312 1.00 81.12 84 MET A C 1
ATOM 660 O O . MET A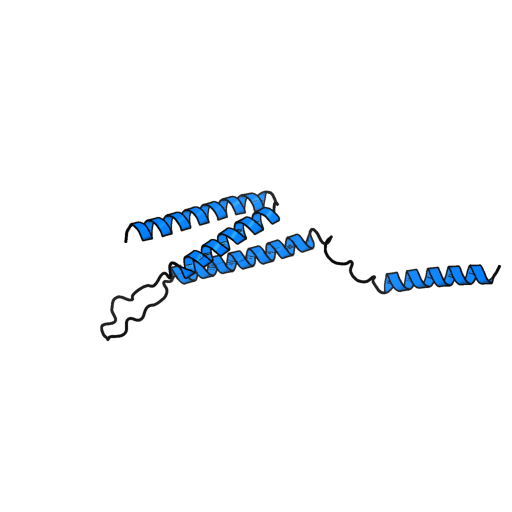 1 84 ? -4.774 -2.801 2.454 1.00 81.12 84 MET A O 1
ATOM 664 N N . PHE A 1 85 ? -5.120 -2.742 0.236 1.00 84.06 85 PHE A N 1
ATOM 665 C CA . PHE A 1 85 ? -6.461 -2.149 0.347 1.00 84.06 85 PHE A CA 1
ATOM 666 C C . PHE A 1 85 ? -7.437 -3.052 1.103 1.00 84.06 85 PHE A C 1
ATOM 668 O O . PHE A 1 85 ? -8.209 -2.575 1.938 1.00 84.06 85 PHE A O 1
ATOM 675 N N . THR A 1 86 ? -7.358 -4.362 0.872 1.00 86.00 86 THR A N 1
ATOM 676 C CA . THR A 1 86 ? -8.185 -5.344 1.584 1.00 86.00 86 THR A CA 1
ATOM 677 C C . THR A 1 86 ? -7.879 -5.348 3.086 1.00 86.00 86 THR A C 1
ATOM 679 O O . THR A 1 86 ? -8.797 -5.304 3.905 1.00 86.00 86 THR A O 1
ATOM 682 N N . LEU A 1 87 ? -6.596 -5.331 3.463 1.00 82.06 87 LEU A N 1
ATOM 683 C CA . LEU A 1 87 ? -6.154 -5.259 4.860 1.00 82.06 87 LEU A CA 1
ATOM 684 C C . LEU A 1 87 ? -6.605 -3.965 5.544 1.00 82.06 87 LEU A C 1
ATOM 686 O O . LEU A 1 87 ? -7.062 -4.006 6.685 1.00 82.06 87 LEU A O 1
ATOM 690 N N . ILE A 1 88 ? -6.544 -2.832 4.841 1.00 82.25 88 ILE A N 1
ATOM 691 C CA . ILE A 1 88 ? -7.063 -1.554 5.345 1.00 82.25 88 ILE A CA 1
ATOM 692 C C . ILE A 1 88 ? -8.559 -1.673 5.648 1.00 82.25 88 ILE A C 1
ATOM 694 O O . ILE A 1 88 ? -8.983 -1.305 6.744 1.00 82.25 88 ILE A O 1
ATOM 698 N N . GLY A 1 89 ? -9.349 -2.230 4.723 1.00 79.62 89 GLY A N 1
ATOM 699 C CA . GLY A 1 89 ? -10.785 -2.449 4.920 1.00 79.62 89 GLY A CA 1
ATOM 700 C C . GLY A 1 89 ? -11.091 -3.309 6.151 1.00 79.62 89 GLY A C 1
ATOM 701 O O . GLY A 1 89 ? -11.930 -2.938 6.972 1.00 79.62 89 GLY A O 1
ATOM 702 N N . GLN A 1 90 ? -10.348 -4.403 6.344 1.00 81.50 90 GLN A N 1
ATOM 703 C CA . GLN A 1 90 ? -10.482 -5.261 7.529 1.00 81.50 90 GLN A CA 1
ATOM 704 C C . GLN A 1 90 ? -10.084 -4.539 8.823 1.00 81.50 90 GLN A C 1
ATOM 706 O O . GLN A 1 90 ? -10.767 -4.660 9.841 1.00 81.50 90 GLN A O 1
ATOM 711 N N . CYS A 1 91 ? -9.021 -3.730 8.796 1.00 76.19 91 CYS A N 1
ATOM 712 C CA . CYS A 1 91 ? -8.631 -2.919 9.946 1.00 76.19 91 CYS A CA 1
ATOM 713 C C . CYS A 1 91 ? -9.694 -1.881 10.309 1.00 76.19 91 CYS A C 1
ATOM 715 O O . CYS A 1 91 ? -9.958 -1.685 11.496 1.00 76.19 91 CYS A O 1
ATOM 717 N N . TYR A 1 92 ? -10.329 -1.247 9.320 1.00 74.50 92 TYR A N 1
ATOM 718 C CA . TYR A 1 92 ? -11.461 -0.351 9.558 1.00 74.50 92 TYR A CA 1
ATOM 719 C C . TYR A 1 92 ? -12.647 -1.094 10.174 1.00 74.50 92 TYR A C 1
ATOM 721 O O . TYR A 1 92 ? -13.196 -0.626 11.171 1.00 74.50 92 TYR A O 1
ATOM 729 N N . TYR A 1 93 ? -12.987 -2.271 9.646 1.00 75.38 93 TYR A N 1
ATOM 730 C CA . TYR A 1 93 ? -14.080 -3.094 10.160 1.00 75.38 93 TYR A CA 1
ATOM 731 C C . TYR A 1 93 ? -13.859 -3.524 11.621 1.00 75.38 93 TYR A C 1
ATOM 733 O O . TYR A 1 93 ? -14.736 -3.345 12.465 1.00 75.38 93 TYR A O 1
ATOM 741 N N . MET A 1 94 ? -12.659 -3.996 11.971 1.00 68.62 94 MET A N 1
ATOM 742 C CA . MET A 1 94 ? -12.331 -4.337 13.363 1.00 68.62 94 MET A CA 1
ATOM 743 C C . MET A 1 94 ? -12.348 -3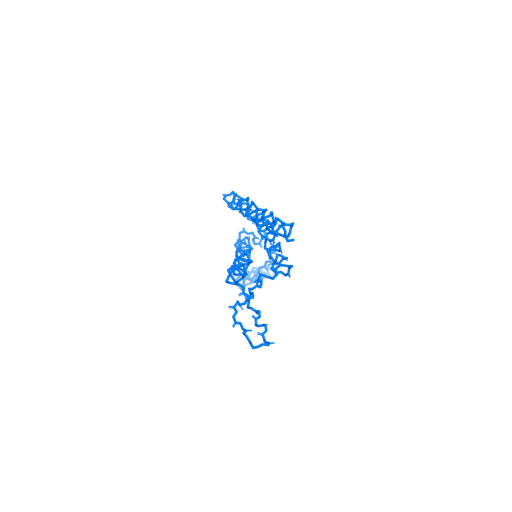.113 14.288 1.00 68.62 94 MET A C 1
ATOM 745 O O . MET A 1 94 ? -12.763 -3.204 15.443 1.00 68.62 94 MET A O 1
ATOM 749 N N . ASN A 1 95 ? -11.895 -1.952 13.805 1.00 69.25 95 ASN A N 1
ATOM 750 C CA . ASN A 1 95 ? -11.911 -0.719 14.592 1.00 69.25 95 ASN A CA 1
ATOM 751 C C . ASN A 1 95 ? -13.345 -0.234 14.853 1.00 69.25 95 ASN A C 1
ATOM 753 O O . ASN A 1 95 ? -13.635 0.262 15.940 1.00 69.25 95 ASN A O 1
ATOM 757 N N . TYR A 1 96 ? -14.242 -0.436 13.884 1.00 63.03 96 TYR A N 1
ATOM 758 C CA . TYR A 1 96 ? -15.668 -0.151 14.006 1.00 63.03 96 TYR A CA 1
ATOM 759 C C . TYR A 1 96 ? -16.333 -1.007 15.090 1.00 63.03 96 TYR A C 1
ATOM 761 O O . TYR A 1 96 ? -16.998 -0.470 15.972 1.00 63.03 96 TYR A O 1
ATOM 769 N N . GLN A 1 97 ? -16.062 -2.316 15.105 1.00 62.41 97 GLN A N 1
ATOM 770 C CA . GLN A 1 97 ? -16.547 -3.207 16.166 1.00 62.41 97 GLN A CA 1
ATOM 771 C C . GLN A 1 97 ? -16.028 -2.808 17.558 1.00 62.41 97 GLN A C 1
ATOM 773 O O . GLN A 1 97 ? -16.717 -2.991 18.558 1.00 62.41 97 GLN A O 1
ATOM 778 N N . ARG A 1 98 ? -14.811 -2.255 17.641 1.00 63.19 98 ARG A N 1
ATOM 779 C CA . ARG A 1 98 ? -14.168 -1.902 18.917 1.00 63.19 98 ARG A CA 1
ATOM 780 C C . ARG A 1 98 ? -14.613 -0.551 19.486 1.00 63.19 98 ARG A C 1
ATOM 782 O O . ARG A 1 98 ? -14.497 -0.344 20.692 1.00 63.19 98 ARG A O 1
ATOM 789 N N . TYR A 1 99 ? -15.111 0.357 18.646 1.00 55.28 99 TYR A N 1
ATOM 790 C CA . TYR A 1 99 ? -15.583 1.686 19.047 1.00 55.28 99 TYR A CA 1
ATOM 791 C C . TYR A 1 99 ? -16.928 2.026 18.380 1.00 55.28 99 TYR A C 1
ATOM 793 O O . TYR A 1 99 ? -16.976 2.914 17.528 1.00 55.28 99 TYR A O 1
ATOM 801 N N . PRO A 1 100 ? -18.037 1.387 18.796 1.00 55.28 100 PRO A N 1
ATOM 802 C CA . PRO A 1 100 ? -19.361 1.600 18.200 1.00 55.28 100 PRO A CA 1
ATOM 803 C C . PRO A 1 100 ? -19.968 2.990 18.471 1.00 55.28 100 PRO A C 1
ATOM 805 O O . PRO A 1 100 ? -21.035 3.294 17.958 1.00 55.28 100 PRO A O 1
ATOM 808 N N . LYS A 1 101 ? -19.294 3.868 19.230 1.00 53.47 101 LYS A N 1
ATOM 809 C CA . LYS A 1 101 ? -19.818 5.150 19.755 1.00 53.47 101 LYS A CA 1
ATOM 810 C C . LYS A 1 101 ? -20.204 6.219 18.707 1.00 53.47 101 LYS A C 1
ATOM 812 O O . LYS A 1 101 ? -20.496 7.344 19.091 1.00 53.47 101 LYS A O 1
ATOM 817 N N . PHE A 1 102 ? -20.164 5.903 17.414 1.00 52.97 102 PHE A N 1
ATOM 818 C CA . PHE A 1 102 ? -20.570 6.799 16.321 1.00 52.97 102 PHE A CA 1
ATOM 819 C C . PHE A 1 102 ? -21.680 6.216 15.437 1.00 52.97 102 PHE A C 1
ATOM 821 O O . PHE A 1 102 ? -22.054 6.832 14.440 1.00 52.97 102 PHE A O 1
ATOM 828 N N . LEU A 1 103 ? -22.196 5.035 15.775 1.00 55.03 103 LEU A N 1
ATOM 829 C CA . LEU A 1 103 ? -23.472 4.582 15.248 1.00 55.03 103 LEU A CA 1
ATOM 830 C C . LEU A 1 103 ? -24.584 5.363 15.961 1.00 55.03 103 LEU A C 1
ATOM 832 O O . LEU A 1 103 ? -24.508 5.477 17.185 1.00 55.03 103 LEU A O 1
ATOM 836 N N . PRO A 1 104 ? -25.599 5.890 15.248 1.00 57.31 104 PRO A N 1
ATOM 837 C CA . PRO A 1 104 ? -26.858 6.202 15.912 1.00 57.31 104 PRO A CA 1
ATOM 838 C C . PRO A 1 104 ? -27.292 4.939 16.656 1.00 57.31 104 PRO A C 1
ATOM 840 O O . PRO A 1 104 ? -27.167 3.841 16.099 1.00 57.31 104 PRO A O 1
ATOM 843 N N . ASP A 1 105 ? -27.705 5.094 17.915 1.00 59.53 105 ASP A N 1
ATOM 844 C CA . ASP A 1 105 ? -28.150 3.969 18.728 1.00 59.53 105 ASP A CA 1
ATOM 845 C C . ASP A 1 105 ? -29.113 3.108 17.897 1.00 59.53 105 ASP A C 1
ATOM 847 O O . ASP A 1 105 ? -29.953 3.662 17.170 1.00 59.53 105 ASP A O 1
ATOM 851 N N . PRO A 1 106 ? -28.965 1.769 17.915 1.00 59.00 106 PRO A N 1
ATOM 852 C CA . PRO A 1 106 ? -29.947 0.919 17.266 1.00 59.00 106 PRO A CA 1
ATOM 853 C C . PRO A 1 106 ? -31.331 1.328 17.789 1.00 59.00 106 PRO A C 1
ATOM 855 O O . PRO A 1 106 ? -31.453 1.608 18.987 1.00 59.00 106 PRO A O 1
ATOM 858 N N . PRO A 1 107 ? -32.359 1.416 16.923 1.00 62.75 107 PRO A N 1
ATOM 859 C CA . PRO A 1 107 ? -33.700 1.737 17.387 1.00 62.75 107 PRO A CA 1
ATOM 860 C C . PRO A 1 107 ? -34.049 0.783 18.539 1.00 62.75 107 PRO A C 1
ATOM 862 O O . PRO A 1 107 ? -33.701 -0.402 18.447 1.00 62.75 107 PRO A O 1
ATOM 865 N N . PRO A 1 108 ? -34.650 1.293 19.632 1.00 59.12 108 PRO A N 1
ATOM 866 C CA . PRO A 1 108 ? -34.884 0.511 20.837 1.00 59.12 108 PRO A CA 1
ATOM 867 C C . PRO A 1 108 ? -35.574 -0.796 20.466 1.00 59.12 108 PRO A C 1
ATOM 869 O O . PRO A 1 108 ? -36.507 -0.817 19.660 1.00 59.12 108 PRO A O 1
ATOM 872 N N . SER A 1 109 ? -35.061 -1.899 21.008 1.00 66.50 109 SER A N 1
ATOM 873 C CA . SER A 1 109 ? -35.625 -3.220 20.739 1.00 66.50 109 SER A CA 1
ATOM 874 C C . SER A 1 109 ? -37.105 -3.249 21.148 1.00 66.50 109 SER A C 1
ATOM 876 O O . SER A 1 109 ? -37.485 -2.609 22.128 1.00 66.50 109 SER A O 1
ATOM 878 N N . GLU A 1 110 ? -37.951 -4.000 20.433 1.00 57.59 110 GLU A N 1
ATOM 879 C CA . GLU A 1 110 ? -39.403 -4.088 20.712 1.00 57.59 110 GLU A CA 1
ATOM 880 C C . GLU A 1 110 ? -39.714 -4.438 22.185 1.00 57.59 110 GLU A C 1
ATOM 882 O O . GLU A 1 110 ? -40.742 -4.041 22.735 1.00 57.59 110 GLU A O 1
ATOM 887 N N . ILE A 1 111 ? -38.782 -5.117 22.859 1.00 55.88 111 ILE A N 1
ATOM 888 C CA . ILE A 1 111 ? -38.857 -5.491 24.274 1.00 55.88 111 ILE A CA 1
ATOM 889 C C . ILE A 1 111 ? -38.754 -4.256 25.191 1.00 55.88 111 ILE A C 1
ATOM 891 O O . ILE A 1 111 ? -39.530 -4.129 26.139 1.00 55.88 111 ILE A O 1
ATOM 895 N N . GLU A 1 112 ? -37.864 -3.302 24.903 1.00 55.00 112 GLU A N 1
ATOM 896 C CA . GLU A 1 112 ? -37.766 -2.047 25.667 1.00 55.00 112 GLU A CA 1
ATOM 897 C C . GLU A 1 112 ? -38.988 -1.151 25.451 1.00 55.00 112 GLU A C 1
ATOM 899 O O . GLU A 1 112 ? -39.485 -0.562 26.410 1.00 55.00 112 GLU A O 1
ATOM 904 N N . ILE A 1 113 ? -39.533 -1.112 24.230 1.00 55.28 113 ILE A N 1
ATOM 905 C CA . ILE A 1 113 ? -40.748 -0.342 23.917 1.00 55.28 113 ILE A CA 1
ATOM 906 C C . ILE A 1 113 ? -41.940 -0.894 24.709 1.00 55.28 113 ILE A C 1
ATOM 908 O O . ILE A 1 113 ? -42.668 -0.132 25.343 1.00 55.28 113 ILE A O 1
ATOM 912 N N . THR A 1 114 ? -42.103 -2.218 24.761 1.00 56.03 114 THR A N 1
ATOM 913 C CA . THR A 1 114 ? -43.197 -2.855 25.516 1.00 56.03 114 THR A CA 1
ATOM 914 C C . THR A 1 114 ? -43.093 -2.560 27.019 1.00 56.03 114 THR A C 1
ATOM 916 O O . THR A 1 114 ? -44.097 -2.289 27.676 1.00 56.03 114 THR A O 1
ATOM 919 N N . THR A 1 115 ? -41.870 -2.523 27.556 1.00 58.06 115 THR A N 1
ATOM 920 C CA . THR A 1 115 ? -41.632 -2.226 28.978 1.00 58.06 115 THR A CA 1
ATOM 921 C C . THR A 1 115 ? -41.913 -0.755 29.308 1.00 58.06 115 THR A C 1
ATOM 923 O O . THR A 1 115 ? -42.555 -0.463 30.318 1.00 58.06 115 THR A O 1
ATOM 926 N N . MET A 1 116 ? -41.499 0.177 28.438 1.00 55.78 116 MET A N 1
ATOM 927 C CA . MET A 1 116 ? -41.791 1.608 28.602 1.00 55.78 116 MET A CA 1
ATOM 928 C C . MET A 1 116 ? -43.287 1.912 28.466 1.00 55.78 116 MET A C 1
ATOM 930 O O . MET A 1 116 ? -43.792 2.743 29.211 1.00 55.78 116 MET A O 1
ATOM 934 N N . THR A 1 117 ? -44.001 1.206 27.584 1.00 57.78 117 THR A N 1
ATOM 935 C CA . THR A 1 117 ? -45.457 1.369 27.431 1.00 57.78 117 THR A CA 1
ATOM 936 C C . THR A 1 117 ? -46.197 0.867 28.677 1.00 57.78 117 THR A C 1
ATOM 938 O O . THR A 1 117 ? -47.017 1.594 29.225 1.00 57.78 117 THR A O 1
ATOM 941 N N . SER A 1 118 ? -45.811 -0.294 29.232 1.00 58.78 118 SER A N 1
ATOM 942 C CA . SER A 1 118 ? -46.459 -0.835 30.443 1.00 58.78 118 SER A CA 1
ATOM 943 C C . SER A 1 118 ? -46.300 0.050 31.690 1.00 58.78 118 SER A C 1
ATOM 945 O O . SER A 1 118 ? -47.214 0.134 32.506 1.00 58.78 118 SER A O 1
ATOM 947 N N . ASN A 1 119 ? -45.166 0.752 31.826 1.00 58.19 119 ASN A N 1
ATOM 948 C CA . ASN A 1 119 ? -44.936 1.665 32.951 1.00 58.19 119 ASN A CA 1
ATOM 949 C C . ASN A 1 119 ? -45.756 2.959 32.829 1.00 58.19 119 ASN A C 1
ATOM 951 O O . ASN A 1 119 ? -46.127 3.543 33.845 1.00 58.19 119 ASN A O 1
ATOM 955 N N . ILE A 1 120 ? -46.036 3.409 31.601 1.00 58.12 120 ILE A N 1
ATOM 956 C CA . ILE A 1 120 ? -46.884 4.582 31.346 1.00 58.12 120 ILE A CA 1
ATOM 957 C C . ILE A 1 120 ? -48.353 4.231 31.618 1.00 58.12 120 ILE A C 1
ATOM 959 O O . ILE A 1 120 ? -49.050 5.011 32.267 1.00 58.12 120 ILE A O 1
ATOM 963 N N . ASP A 1 121 ? -48.790 3.031 31.225 1.00 54.97 121 ASP A N 1
ATOM 964 C CA . ASP A 1 121 ? -50.151 2.545 31.484 1.00 54.97 121 ASP A CA 1
ATOM 965 C C . ASP A 1 121 ? -50.418 2.352 32.992 1.00 54.97 121 ASP A C 1
ATOM 967 O O . ASP A 1 121 ? -51.491 2.704 33.490 1.00 54.97 121 ASP A O 1
ATOM 971 N N . GLN A 1 122 ? -49.431 1.870 33.762 1.00 58.25 122 GLN A N 1
ATOM 972 C CA . GLN A 1 122 ? -49.542 1.797 35.227 1.00 58.25 122 GLN A CA 1
ATOM 973 C C . GLN A 1 122 ? -49.631 3.183 35.879 1.00 58.25 122 GLN A C 1
ATOM 975 O O . GLN A 1 122 ? -50.484 3.392 36.737 1.00 58.25 122 GLN A O 1
ATOM 980 N N . GLN A 1 123 ? -48.822 4.155 35.437 1.00 54.81 123 GLN A N 1
ATOM 981 C CA . GLN A 1 123 ? -48.890 5.516 35.983 1.00 54.81 123 GLN A CA 1
ATOM 982 C C . GLN A 1 123 ? -50.206 6.237 35.666 1.00 54.81 123 GLN A C 1
ATOM 984 O O . GLN A 1 123 ? -50.641 7.061 36.468 1.00 54.81 123 GLN A O 1
ATOM 989 N N . GLN A 1 124 ? -50.848 5.955 34.527 1.00 55.34 124 GLN A N 1
ATOM 990 C CA . GLN A 1 124 ? -52.176 6.504 34.231 1.00 55.34 124 GLN A CA 1
ATOM 991 C C . GLN A 1 124 ? -53.276 5.869 35.088 1.00 55.34 124 GLN A C 1
ATOM 993 O O . GLN A 1 124 ? -54.167 6.587 35.532 1.00 55.34 124 GLN A O 1
ATOM 998 N N . THR A 1 125 ? -53.185 4.569 35.375 1.00 57.16 125 THR A N 1
ATOM 999 C CA . THR A 1 125 ? -54.177 3.872 36.213 1.00 57.16 125 THR A CA 1
ATOM 1000 C C . THR A 1 125 ? -54.140 4.380 37.662 1.00 57.16 125 THR A C 1
ATOM 1002 O O . THR A 1 125 ? -55.183 4.638 38.253 1.00 57.16 125 THR A O 1
ATOM 1005 N N . ASP A 1 126 ? -52.946 4.640 38.205 1.00 56.72 126 ASP A N 1
ATOM 1006 C CA . ASP A 1 126 ? -52.777 5.173 39.566 1.00 56.72 126 ASP A CA 1
ATOM 1007 C C . ASP A 1 126 ? -53.266 6.631 39.729 1.00 56.72 126 ASP A C 1
ATOM 1009 O O . ASP A 1 126 ? -53.484 7.091 40.851 1.00 56.72 126 ASP A O 1
ATOM 1013 N N . LEU A 1 127 ? -53.420 7.380 38.629 1.00 54.25 127 LEU A N 1
ATOM 1014 C CA . LEU A 1 127 ? -53.908 8.765 38.636 1.00 54.25 127 LEU A CA 1
ATOM 1015 C C . LEU A 1 127 ? -55.430 8.886 38.469 1.00 54.25 127 LEU A C 1
ATOM 1017 O O . LEU A 1 127 ? -55.975 9.926 38.831 1.00 54.25 127 LEU A O 1
ATOM 1021 N N . GLU A 1 128 ? -56.106 7.874 37.920 1.00 57.09 128 GLU A N 1
ATOM 1022 C CA . GLU A 1 128 ? -57.573 7.861 37.777 1.00 57.09 128 GLU A CA 1
ATOM 1023 C C . GLU A 1 128 ? -58.299 7.355 39.039 1.00 57.09 128 GLU A C 1
ATOM 1025 O O . GLU A 1 128 ? -59.492 7.609 39.195 1.00 57.09 128 GLU A O 1
ATOM 1030 N N . ASP A 1 129 ? -57.578 6.705 39.960 1.00 50.50 129 ASP A N 1
ATOM 1031 C CA . ASP A 1 129 ? -58.090 6.210 41.250 1.00 50.50 129 ASP A CA 1
ATOM 1032 C C . ASP A 1 129 ? -57.937 7.218 42.425 1.00 50.50 129 ASP A C 1
ATOM 1034 O O . ASP A 1 129 ? -58.193 6.872 43.584 1.00 50.50 129 ASP A O 1
ATOM 1038 N N . LEU A 1 130 ? -57.544 8.471 42.144 1.00 51.19 130 LEU A N 1
ATOM 1039 C CA . LEU A 1 130 ? -57.428 9.599 43.095 1.00 51.19 130 LEU A CA 1
ATOM 1040 C C . LEU A 1 130 ? -58.517 10.659 42.872 1.00 51.19 130 LEU A C 1
ATOM 1042 O O . LEU A 1 130 ? -59.064 11.146 43.891 1.00 51.19 130 LEU A O 1
#

Organism: Biomphalaria glabrata (NCBI:txid6526)

Solvent-accessible surface area (backbone atoms only — not comparable to full-atom values): 7527 Å² total; per-residue (Å²): 112,68,70,60,56,50,51,54,51,51,53,51,52,53,47,50,52,48,50,54,53,26,58,51,31,50,75,70,64,40,54,68,63,20,40,53,48,47,49,54,47,30,51,52,46,53,51,46,54,68,76,55,66,50,65,37,76,63,91,78,62,87,66,93,54,88,62,72,42,75,31,72,67,45,55,56,52,51,51,52,36,53,49,46,53,51,51,40,53,51,52,51,53,55,50,45,75,75,55,57,88,79,57,77,74,74,78,78,53,73,68,57,53,53,53,55,50,53,55,51,55,51,56,52,54,66,61,74,80,109

Sequence (130 aa):
MQALVIAMLVILLINILFNIIAAFFISMRYTRVFAILYGVSGILGVVVLIIFPIKVEVPGTTFGYLQTWMSNGYYTFMGAVFLMFTLIGQCYYMNYQRYPKFLPDPPPSEIEITTMTSNIDQQQTDLEDL

Mean predicted aligned error: 14.41 Å